Protein AF-A0A814X418-F1 (afdb_monomer_lite)

Radius of gyration: 14.12 Å; chains: 1; bounding box: 37×40×34 Å

Sequence (105 aa):
MQIPKGVEIRTVDGFQGQDKTIILISLARSNIDHEIGFLVNEQRMNVLLTRAKCAMIVFGNKVTLSANALWKEWIDSVPNVSSDIYKNECLVATPSNNNRSSVQQ

pLDDT: mean 76.67, std 16.42, range [32.53, 91.69]

Structure (mmCIF, N/CA/C/O backbone):
data_AF-A0A814X418-F1
#
_entry.id   AF-A0A814X418-F1
#
loop_
_atom_site.group_PDB
_atom_site.id
_atom_site.type_symbol
_atom_site.label_atom_id
_atom_site.label_alt_id
_atom_site.label_comp_id
_atom_site.label_asym_id
_atom_site.label_entity_id
_atom_site.label_seq_id
_atom_site.pdbx_PDB_ins_code
_atom_site.Cartn_x
_atom_site.Cartn_y
_atom_site.Cartn_z
_atom_site.occupancy
_atom_site.B_iso_or_equiv
_atom_site.auth_seq_id
_atom_site.auth_comp_id
_atom_site.auth_asym_id
_atom_site.auth_atom_id
_atom_site.pdbx_PDB_model_num
ATOM 1 N N . MET A 1 1 ? -21.449 -5.093 -11.778 1.00 61.41 1 MET A N 1
ATOM 2 C CA . MET A 1 1 ? -20.715 -5.395 -10.531 1.00 61.41 1 MET A CA 1
ATOM 3 C C . MET A 1 1 ? -21.191 -4.409 -9.475 1.00 61.41 1 MET A C 1
ATOM 5 O O . MET A 1 1 ? -21.072 -3.216 -9.711 1.00 61.41 1 MET A O 1
ATOM 9 N N . GLN A 1 2 ? -21.831 -4.868 -8.398 1.00 82.81 2 GLN A N 1
ATOM 10 C CA . GLN A 1 2 ? -22.266 -3.983 -7.310 1.00 82.81 2 GLN A CA 1
ATOM 11 C C . GLN A 1 2 ? -21.228 -4.026 -6.190 1.00 82.81 2 GLN A C 1
ATOM 13 O O . GLN A 1 2 ? -20.838 -5.106 -5.753 1.00 82.81 2 GLN A O 1
ATOM 18 N N . ILE A 1 3 ? -20.768 -2.855 -5.757 1.00 87.06 3 ILE A N 1
ATOM 19 C CA . ILE A 1 3 ? -19.871 -2.728 -4.608 1.00 87.06 3 ILE A CA 1
ATOM 20 C C . ILE A 1 3 ? -20.724 -2.889 -3.337 1.00 87.06 3 ILE A C 1
ATOM 22 O O . ILE A 1 3 ? -21.786 -2.262 -3.255 1.00 87.06 3 ILE A O 1
ATOM 26 N N . PRO A 1 4 ? -20.315 -3.716 -2.355 1.00 89.81 4 PRO A N 1
ATOM 27 C CA . PRO A 1 4 ? -21.045 -3.864 -1.100 1.00 89.81 4 PRO A CA 1
ATOM 28 C C . PRO A 1 4 ? -21.247 -2.521 -0.386 1.00 89.81 4 PRO A C 1
ATOM 30 O O . PRO A 1 4 ? -20.372 -1.652 -0.403 1.00 89.81 4 PRO A O 1
ATOM 33 N N . LYS A 1 5 ? -22.391 -2.351 0.287 1.00 90.88 5 LYS A N 1
ATOM 34 C CA . LYS A 1 5 ? -22.650 -1.146 1.088 1.00 90.88 5 LYS A CA 1
ATOM 35 C C . LYS A 1 5 ? -21.566 -0.978 2.159 1.00 90.88 5 LYS A C 1
ATOM 37 O O . LYS A 1 5 ? -21.242 -1.927 2.864 1.00 90.88 5 LYS A O 1
ATOM 42 N N . GLY A 1 6 ? -21.042 0.240 2.287 1.00 88.25 6 GLY A N 1
ATOM 43 C CA . GLY A 1 6 ? -19.993 0.574 3.257 1.00 88.25 6 GLY A CA 1
ATOM 44 C C . GLY A 1 6 ? -18.562 0.311 2.776 1.00 88.25 6 GLY A C 1
ATOM 45 O O . GLY A 1 6 ? -17.626 0.631 3.504 1.00 88.25 6 GLY A O 1
ATOM 46 N N . VAL A 1 7 ? -18.379 -0.215 1.559 1.00 91.00 7 VAL A N 1
ATOM 47 C CA . VAL A 1 7 ? -17.064 -0.330 0.919 1.00 91.00 7 VAL A CA 1
ATOM 48 C C . VAL A 1 7 ? -16.847 0.860 -0.006 1.00 91.00 7 VAL A C 1
ATOM 50 O O . VAL A 1 7 ? -17.674 1.161 -0.864 1.00 91.00 7 VAL A O 1
ATOM 53 N N . GLU A 1 8 ? -15.714 1.529 0.166 1.00 91.31 8 GLU A N 1
ATOM 54 C CA . GLU A 1 8 ? -15.289 2.641 -0.674 1.00 91.31 8 GLU A CA 1
ATOM 55 C C . GLU A 1 8 ? -14.044 2.245 -1.462 1.00 91.31 8 GLU A C 1
ATOM 57 O O . GLU A 1 8 ? -13.085 1.725 -0.894 1.00 91.31 8 GLU A O 1
ATOM 62 N N . ILE A 1 9 ? -14.064 2.495 -2.771 1.00 91.69 9 ILE A N 1
ATOM 63 C CA . ILE A 1 9 ? -12.960 2.187 -3.679 1.00 91.69 9 ILE A CA 1
ATOM 64 C C . ILE A 1 9 ? -12.505 3.494 -4.315 1.00 91.69 9 ILE A C 1
ATOM 66 O O . ILE A 1 9 ? -13.290 4.162 -4.988 1.00 91.69 9 ILE A O 1
ATOM 70 N N . ARG A 1 10 ? -11.241 3.859 -4.103 1.00 90.06 10 ARG A N 1
ATOM 71 C CA . ARG A 1 10 ? -10.600 5.024 -4.722 1.00 90.06 10 ARG A CA 1
ATOM 72 C C . ARG A 1 10 ? -9.126 4.748 -4.993 1.00 90.06 10 ARG A C 1
ATOM 74 O O . ARG A 1 10 ? -8.554 3.791 -4.477 1.00 90.06 10 ARG A O 1
ATOM 81 N N . THR A 1 11 ? -8.522 5.608 -5.804 1.00 89.50 11 THR A N 1
ATOM 82 C CA . THR A 1 11 ? -7.068 5.683 -5.965 1.00 89.50 11 THR A CA 1
ATOM 83 C C . THR A 1 11 ? -6.419 6.286 -4.717 1.00 89.50 11 THR A C 1
ATOM 85 O O . THR A 1 11 ? -7.099 6.877 -3.877 1.00 89.50 11 THR A O 1
ATOM 88 N N . VAL A 1 12 ? -5.091 6.178 -4.616 1.00 84.62 12 VAL A N 1
ATOM 89 C CA . VAL A 1 12 ? -4.306 6.758 -3.510 1.00 84.62 12 VAL A CA 1
ATOM 90 C C . VAL A 1 12 ? -4.591 8.250 -3.331 1.00 84.62 12 VAL A C 1
ATOM 92 O O . VAL A 1 12 ? -4.859 8.694 -2.218 1.00 84.62 12 VAL A O 1
ATOM 95 N N . ASP A 1 13 ? -4.620 9.000 -4.434 1.00 84.06 13 ASP A N 1
ATOM 96 C CA . ASP A 1 13 ? -4.861 10.446 -4.416 1.00 84.06 13 ASP A CA 1
ATOM 97 C C . ASP A 1 13 ? -6.276 10.780 -3.898 1.00 84.06 13 ASP A C 1
ATOM 99 O O . ASP A 1 13 ? -6.472 11.750 -3.172 1.00 84.06 13 ASP A O 1
ATOM 103 N N . GLY A 1 14 ? -7.269 9.932 -4.193 1.00 85.38 14 GLY A N 1
ATOM 104 C CA . GLY A 1 14 ? -8.650 10.103 -3.728 1.00 85.38 14 GLY A CA 1
ATOM 105 C C . GLY A 1 14 ? -8.879 9.790 -2.243 1.00 85.38 14 GLY A C 1
ATOM 106 O O . GLY A 1 14 ? -9.967 10.073 -1.731 1.00 85.38 14 GLY A O 1
ATOM 107 N N . PHE A 1 15 ? -7.885 9.207 -1.563 1.00 83.19 15 PHE A N 1
ATOM 108 C CA . PHE A 1 15 ? -7.895 8.911 -0.125 1.00 83.19 15 PHE A CA 1
ATOM 109 C C . PHE A 1 15 ? -7.089 9.915 0.713 1.00 83.19 15 PHE A C 1
ATOM 111 O O . PHE A 1 15 ? -6.975 9.751 1.930 1.00 83.19 15 PHE A O 1
ATOM 118 N N . GLN A 1 16 ? -6.544 10.976 0.114 1.00 80.06 16 GLN A N 1
ATOM 119 C CA . GLN A 1 16 ? -5.807 11.988 0.865 1.00 80.06 16 GLN A CA 1
ATOM 120 C C . GLN A 1 16 ? -6.696 12.640 1.943 1.00 80.06 16 GLN A C 1
ATOM 122 O O . GLN A 1 16 ? -7.806 13.093 1.670 1.00 80.06 16 GLN A O 1
ATOM 127 N N . GLY A 1 17 ? -6.213 12.657 3.191 1.00 82.12 17 GLY A N 1
ATOM 128 C CA . GLY A 1 17 ? -6.946 13.212 4.338 1.00 82.12 17 GLY A CA 1
ATOM 129 C C . GLY A 1 17 ? -8.119 12.358 4.839 1.00 82.12 17 GLY A C 1
ATOM 130 O O . GLY A 1 17 ? -8.867 12.810 5.702 1.00 82.12 17 GLY A O 1
ATOM 131 N N . GLN A 1 18 ? -8.293 11.136 4.322 1.00 83.81 18 GLN A N 1
ATOM 132 C CA . GLN A 1 18 ? -9.340 10.210 4.752 1.00 83.81 18 GLN A CA 1
A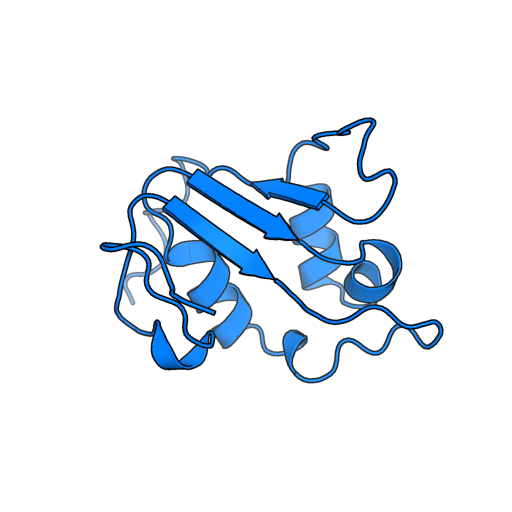TOM 133 C C . GLN A 1 18 ? -8.730 8.926 5.309 1.00 83.81 18 GLN A C 1
ATOM 135 O O . GLN A 1 18 ? -8.095 8.160 4.588 1.00 83.81 18 GLN A O 1
ATOM 140 N N . ASP A 1 19 ? -8.989 8.658 6.585 1.00 88.31 19 ASP A N 1
ATOM 141 C CA . ASP A 1 19 ? -8.518 7.444 7.247 1.00 88.31 19 ASP A CA 1
ATOM 142 C C . ASP A 1 19 ? -9.651 6.421 7.371 1.00 88.31 19 ASP A C 1
ATOM 144 O O . ASP A 1 19 ? -10.809 6.775 7.627 1.00 88.31 19 ASP A O 1
ATOM 148 N N . LYS A 1 20 ? -9.319 5.133 7.260 1.00 89.94 20 LYS A N 1
ATOM 149 C CA . LYS A 1 20 ? -10.273 4.022 7.406 1.00 89.94 20 LYS A CA 1
ATOM 150 C C . LYS A 1 20 ? -9.790 3.031 8.458 1.00 89.94 20 LYS A C 1
ATOM 152 O O . LYS A 1 20 ? -8.595 2.888 8.700 1.00 89.94 20 LYS A O 1
ATOM 157 N N . THR A 1 21 ? -10.727 2.326 9.091 1.00 89.81 21 THR A N 1
ATOM 158 C CA . THR A 1 21 ? -10.406 1.298 10.096 1.00 89.81 21 THR A CA 1
ATOM 159 C C . THR A 1 21 ? -9.542 0.191 9.495 1.00 89.81 21 THR A C 1
ATOM 161 O O . THR A 1 21 ? -8.518 -0.178 10.069 1.00 89.81 21 THR A O 1
ATOM 164 N N . ILE A 1 22 ? -9.934 -0.292 8.314 1.00 89.25 22 ILE A N 1
ATOM 165 C CA . ILE A 1 22 ? -9.235 -1.328 7.555 1.00 89.25 22 ILE A CA 1
ATOM 166 C C . ILE A 1 22 ? -9.073 -0.833 6.120 1.00 89.25 22 ILE A C 1
ATOM 168 O O . ILE A 1 22 ? -10.018 -0.270 5.563 1.00 89.25 22 ILE A O 1
ATOM 172 N N . ILE A 1 23 ? -7.894 -1.040 5.532 1.00 89.75 23 ILE A N 1
ATOM 173 C CA . ILE A 1 23 ? -7.618 -0.687 4.134 1.00 89.75 23 ILE A CA 1
ATOM 174 C C . ILE A 1 23 ? -7.082 -1.898 3.382 1.00 89.75 23 ILE A C 1
ATOM 176 O O . ILE A 1 23 ? -6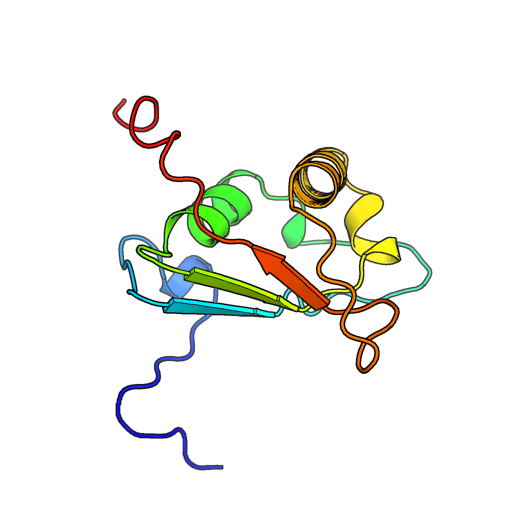.197 -2.603 3.860 1.00 89.75 23 ILE A O 1
ATOM 180 N N . LEU A 1 24 ? -7.623 -2.115 2.185 1.00 89.12 24 LEU A N 1
ATOM 181 C CA . LEU A 1 24 ? -7.109 -3.069 1.214 1.00 89.12 24 LEU A CA 1
ATOM 182 C C . LEU A 1 24 ? -6.490 -2.279 0.063 1.00 89.12 24 LEU A C 1
ATOM 184 O O . LEU A 1 24 ? -7.125 -1.380 -0.486 1.00 89.12 24 LEU A O 1
ATOM 188 N N . ILE A 1 25 ? -5.256 -2.611 -0.292 1.00 88.25 25 ILE A N 1
ATOM 189 C CA . ILE A 1 25 ? -4.468 -1.898 -1.295 1.00 88.25 25 ILE A CA 1
ATOM 190 C C . ILE A 1 25 ? -4.079 -2.877 -2.382 1.00 88.25 25 ILE A C 1
ATOM 192 O O . ILE A 1 25 ? -3.479 -3.905 -2.099 1.00 88.25 25 ILE A O 1
ATOM 196 N N . SER A 1 26 ? -4.344 -2.521 -3.633 1.00 88.38 26 SER A N 1
ATOM 197 C CA . SER A 1 26 ? -3.737 -3.187 -4.781 1.00 88.38 26 SER A CA 1
ATOM 198 C C . SER A 1 26 ? -2.687 -2.267 -5.385 1.00 88.38 26 SER A C 1
ATOM 200 O O . SER A 1 26 ? -2.997 -1.140 -5.768 1.00 88.38 26 SER A O 1
ATOM 202 N N . LEU A 1 27 ? -1.446 -2.742 -5.469 1.00 86.56 27 LEU A N 1
ATOM 203 C CA . LEU A 1 27 ? -0.345 -1.998 -6.081 1.00 86.56 27 LEU A CA 1
ATOM 204 C C . LEU A 1 27 ? -0.318 -2.149 -7.608 1.00 86.56 27 LEU A C 1
ATOM 206 O O . LEU A 1 27 ? 0.386 -1.399 -8.274 1.00 86.56 27 LEU A O 1
ATOM 210 N N . ALA A 1 28 ? -1.109 -3.073 -8.170 1.00 83.25 28 ALA A N 1
ATOM 211 C CA . ALA A 1 28 ? -1.346 -3.315 -9.602 1.00 83.25 28 ALA A CA 1
ATOM 212 C C . ALA A 1 28 ? -0.114 -3.609 -10.494 1.00 83.25 28 ALA A C 1
ATOM 214 O O . ALA A 1 28 ? -0.279 -4.114 -11.602 1.00 83.25 28 ALA A O 1
ATOM 215 N N . ARG A 1 29 ? 1.117 -3.320 -10.053 1.00 85.44 29 ARG A N 1
ATOM 216 C CA . ARG A 1 29 ? 2.350 -3.515 -10.825 1.00 85.44 29 ARG A CA 1
ATOM 217 C C . ARG A 1 29 ? 2.881 -4.934 -10.642 1.00 85.44 29 ARG A C 1
ATOM 219 O O . ARG A 1 29 ? 3.197 -5.355 -9.532 1.00 85.44 29 ARG A O 1
ATOM 226 N N . SER A 1 30 ? 2.989 -5.637 -11.763 1.00 84.38 30 SER A N 1
ATOM 227 C CA . SER A 1 30 ? 3.582 -6.966 -11.892 1.00 84.38 30 SER A CA 1
ATOM 228 C C . SER A 1 30 ? 4.114 -7.083 -13.320 1.00 84.38 30 SER A C 1
ATOM 230 O O . SER A 1 30 ? 3.330 -7.108 -14.267 1.00 84.38 30 SER A O 1
ATOM 232 N N . ASN A 1 31 ? 5.432 -7.026 -13.500 1.00 84.44 31 ASN A N 1
ATOM 233 C CA . ASN A 1 31 ? 6.085 -7.134 -14.809 1.00 84.44 31 ASN A CA 1
ATOM 234 C C . ASN A 1 31 ? 7.532 -7.635 -14.668 1.00 84.44 31 ASN A C 1
ATOM 236 O O . ASN A 1 31 ? 8.100 -7.611 -13.573 1.00 84.44 31 ASN A O 1
ATOM 240 N N . ILE A 1 32 ? 8.089 -8.104 -15.788 1.00 83.69 32 ILE A N 1
ATOM 241 C CA . ILE A 1 32 ? 9.428 -8.710 -15.880 1.00 83.69 32 ILE A CA 1
ATOM 242 C C . ILE A 1 32 ? 10.528 -7.639 -15.855 1.00 83.69 32 ILE A C 1
ATOM 244 O O . ILE A 1 32 ? 11.603 -7.887 -15.326 1.00 83.69 32 ILE A O 1
ATOM 248 N N . ASP A 1 33 ? 10.241 -6.435 -16.351 1.00 86.69 33 ASP A N 1
ATOM 249 C CA . ASP A 1 33 ? 11.200 -5.321 -16.402 1.00 86.69 33 ASP A CA 1
ATOM 250 C C . ASP A 1 33 ? 11.381 -4.616 -15.044 1.00 86.69 33 ASP A C 1
ATOM 252 O O . ASP A 1 33 ? 12.136 -3.656 -14.914 1.00 86.69 33 ASP A O 1
ATOM 256 N N . HIS A 1 34 ? 10.673 -5.090 -14.015 1.00 81.88 34 HIS A N 1
ATOM 257 C CA . HIS A 1 34 ? 10.621 -4.529 -12.667 1.00 81.88 34 HIS A CA 1
ATOM 258 C C . HIS A 1 34 ? 10.246 -3.037 -12.603 1.00 81.88 34 HIS A C 1
ATOM 260 O O . HIS A 1 34 ? 10.583 -2.317 -11.660 1.00 81.88 34 HIS A O 1
ATOM 266 N N . GLU A 1 35 ? 9.489 -2.558 -13.584 1.00 83.06 35 GLU A N 1
ATOM 267 C CA . GLU A 1 35 ? 9.040 -1.179 -13.621 1.00 83.06 35 GLU A CA 1
ATOM 268 C C . GLU A 1 35 ? 7.882 -0.957 -12.648 1.00 83.06 35 GLU A C 1
ATOM 270 O O . GLU A 1 35 ? 6.751 -1.416 -12.859 1.00 83.06 35 GLU A O 1
ATOM 275 N N . ILE A 1 36 ? 8.126 -0.161 -11.613 1.00 82.94 36 ILE A N 1
ATOM 276 C CA . ILE A 1 36 ? 7.102 0.221 -10.633 1.00 82.94 36 ILE A CA 1
ATOM 277 C C . ILE A 1 36 ? 6.375 1.530 -10.993 1.00 82.94 36 ILE A C 1
ATOM 279 O O . ILE A 1 36 ? 5.274 1.792 -10.502 1.00 82.94 36 ILE A O 1
ATOM 283 N N . GLY A 1 37 ? 6.954 2.329 -11.896 1.00 82.69 37 GLY A N 1
ATOM 284 C CA . GLY A 1 37 ? 6.373 3.558 -12.435 1.00 82.69 37 GLY A CA 1
ATOM 285 C C . GLY A 1 37 ? 5.890 4.518 -11.348 1.00 82.69 37 GLY A C 1
ATOM 286 O O . GLY A 1 37 ? 6.659 5.033 -10.544 1.00 82.69 37 GLY A O 1
ATOM 287 N N . PHE A 1 38 ? 4.582 4.744 -11.315 1.00 73.56 38 PHE A N 1
ATOM 288 C CA . PHE A 1 38 ? 3.941 5.694 -10.415 1.00 73.56 38 PHE A CA 1
ATOM 289 C C . PHE A 1 38 ? 4.133 5.359 -8.904 1.00 73.56 38 PHE A C 1
ATOM 291 O O . PHE A 1 38 ? 4.111 6.253 -8.058 1.00 73.56 38 PHE A O 1
ATOM 298 N N . LEU A 1 39 ? 4.442 4.105 -8.553 1.00 76.75 39 LEU A N 1
ATOM 299 C CA . LEU A 1 39 ? 4.720 3.696 -7.168 1.00 76.75 39 LEU A CA 1
ATOM 300 C C . LEU A 1 39 ? 6.073 4.183 -6.612 1.00 76.75 39 LEU A C 1
ATOM 302 O O . LEU A 1 39 ? 6.320 3.999 -5.426 1.00 76.75 39 LEU A O 1
ATOM 306 N N . VAL A 1 40 ? 6.942 4.804 -7.423 1.00 77.19 40 VAL A N 1
ATOM 307 C CA . VAL A 1 40 ? 8.218 5.397 -6.953 1.00 77.19 40 VAL A CA 1
ATOM 308 C C . VAL A 1 40 ? 7.971 6.585 -6.012 1.00 77.19 40 VAL A C 1
ATOM 310 O O . VAL A 1 40 ? 8.841 6.949 -5.230 1.00 77.19 40 VAL A O 1
ATOM 313 N N . ASN A 1 41 ? 6.796 7.217 -6.090 1.00 85.81 41 ASN A N 1
ATOM 314 C CA . ASN A 1 41 ? 6.510 8.439 -5.349 1.00 85.81 41 ASN A CA 1
ATOM 315 C C . ASN A 1 41 ? 6.340 8.174 -3.839 1.00 85.81 41 ASN A C 1
ATOM 317 O O . ASN A 1 41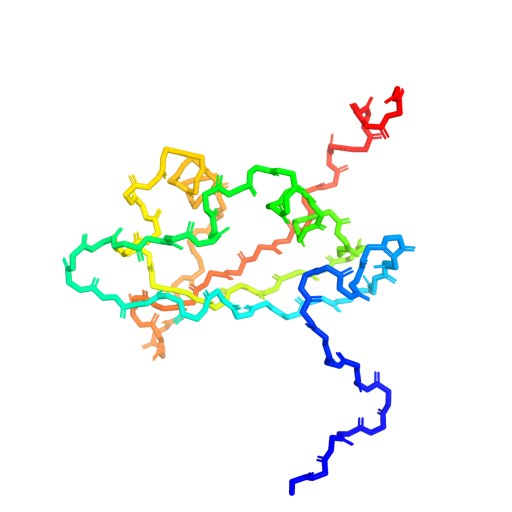 ? 5.300 7.686 -3.388 1.00 85.81 41 ASN A O 1
ATOM 321 N N . GLU A 1 42 ? 7.340 8.588 -3.063 1.00 84.81 42 GLU A N 1
ATOM 322 C CA . GLU A 1 42 ? 7.401 8.431 -1.604 1.00 84.81 42 GLU A CA 1
ATOM 323 C C . GLU A 1 42 ? 6.229 9.096 -0.873 1.00 84.81 42 GLU A C 1
ATOM 325 O O . GLU A 1 42 ? 5.674 8.537 0.071 1.00 84.81 42 GLU A O 1
ATOM 330 N N . GLN A 1 43 ? 5.790 10.275 -1.327 1.00 86.38 43 GLN A N 1
ATOM 331 C CA . GLN A 1 43 ? 4.677 10.996 -0.700 1.00 86.38 43 GLN A CA 1
ATOM 332 C C . GLN A 1 43 ? 3.390 10.176 -0.785 1.00 86.38 43 GLN A C 1
ATOM 334 O O . GLN A 1 43 ? 2.610 10.116 0.166 1.00 86.38 43 GLN A O 1
ATOM 339 N N . ARG A 1 44 ? 3.179 9.494 -1.911 1.00 86.44 44 ARG A N 1
ATOM 340 C CA . ARG A 1 44 ? 1.989 8.672 -2.123 1.00 86.44 44 ARG A CA 1
ATOM 341 C C . ARG A 1 44 ? 2.100 7.313 -1.434 1.00 86.44 44 ARG A C 1
ATOM 343 O O . ARG A 1 44 ? 1.087 6.822 -0.941 1.00 86.44 44 ARG A O 1
ATOM 350 N N . MET A 1 45 ? 3.308 6.761 -1.301 1.00 87.31 45 MET A N 1
ATOM 351 C CA . MET A 1 45 ? 3.573 5.625 -0.409 1.00 87.31 45 MET A CA 1
ATOM 352 C C . MET A 1 45 ? 3.222 5.979 1.045 1.00 87.31 45 MET A C 1
ATOM 354 O O . MET A 1 45 ? 2.480 5.240 1.687 1.00 87.31 45 MET A O 1
ATOM 358 N N . ASN A 1 46 ? 3.639 7.150 1.535 1.00 87.19 46 ASN A N 1
ATOM 359 C CA . ASN A 1 46 ? 3.307 7.619 2.881 1.00 87.19 46 ASN A CA 1
ATOM 360 C C . ASN A 1 46 ? 1.802 7.782 3.080 1.00 87.19 46 ASN A C 1
ATOM 362 O O . ASN A 1 46 ? 1.271 7.320 4.088 1.00 87.19 46 ASN A O 1
ATOM 366 N N . VAL A 1 47 ? 1.088 8.391 2.125 1.00 88.31 47 VAL A N 1
ATOM 367 C CA . VAL A 1 47 ? -0.379 8.486 2.190 1.00 88.31 47 VAL A CA 1
ATOM 368 C C . VAL A 1 47 ? -0.975 7.089 2.330 1.00 88.31 47 VAL A C 1
ATOM 370 O O . VAL A 1 47 ? -1.684 6.838 3.302 1.00 88.31 47 VAL A O 1
ATOM 373 N N . LEU A 1 48 ? -0.627 6.181 1.420 1.00 86.81 48 LEU A N 1
ATOM 374 C CA . LEU A 1 48 ? -1.158 4.822 1.337 1.00 86.81 48 LEU A CA 1
ATOM 375 C C . LEU A 1 48 ? -0.899 3.995 2.608 1.00 86.81 48 LEU A C 1
ATOM 377 O O . LEU A 1 48 ? -1.831 3.373 3.113 1.00 86.81 48 LEU A O 1
ATOM 381 N N . LEU A 1 49 ? 0.312 4.045 3.170 1.00 86.19 49 LEU A N 1
ATOM 382 C CA . LEU A 1 49 ? 0.691 3.261 4.352 1.00 86.19 49 LEU A CA 1
ATOM 383 C C . LEU A 1 49 ? 0.153 3.827 5.677 1.00 86.19 49 LEU A C 1
ATOM 385 O O . LEU A 1 49 ? 0.072 3.097 6.663 1.00 86.19 49 LEU A O 1
ATOM 389 N N . THR A 1 50 ? -0.229 5.109 5.722 1.00 86.44 50 THR A N 1
ATOM 390 C CA . THR A 1 50 ? -0.676 5.781 6.961 1.00 86.44 50 THR A CA 1
ATOM 391 C C . THR A 1 50 ? -2.190 5.914 7.100 1.00 86.44 50 THR A C 1
ATOM 393 O O . THR A 1 50 ? -2.665 6.272 8.176 1.00 86.44 50 THR A O 1
ATOM 396 N N . ARG A 1 51 ? -2.975 5.622 6.052 1.00 87.06 51 ARG A N 1
ATOM 397 C CA . ARG A 1 51 ? -4.441 5.787 6.100 1.00 87.06 51 ARG A CA 1
ATOM 398 C C . ARG A 1 51 ? -5.157 4.751 6.989 1.00 87.06 51 ARG A C 1
ATOM 400 O O . ARG A 1 51 ? -6.308 4.970 7.377 1.00 87.06 51 ARG A O 1
ATOM 407 N N . ALA A 1 52 ? -4.535 3.604 7.272 1.00 88.75 52 ALA A N 1
ATOM 408 C CA . ALA A 1 52 ? -5.162 2.508 8.013 1.00 88.75 52 ALA A CA 1
ATOM 409 C C . ALA A 1 52 ? -5.042 2.701 9.532 1.00 88.75 52 ALA A C 1
ATOM 411 O O . ALA A 1 52 ? -3.943 2.827 10.066 1.00 88.75 52 ALA A O 1
ATOM 412 N N . LYS A 1 53 ? -6.172 2.667 10.250 1.00 88.00 53 LYS A N 1
ATOM 413 C CA . LYS A 1 53 ? -6.187 2.831 11.715 1.00 88.00 53 LYS A CA 1
ATOM 414 C C . LYS A 1 53 ? -5.908 1.541 12.482 1.00 88.00 53 LYS A C 1
ATOM 416 O O . LYS A 1 53 ? -5.304 1.615 13.547 1.00 88.00 53 LYS A O 1
ATOM 421 N N . CYS A 1 54 ? -6.380 0.395 11.983 1.00 87.06 54 CYS A N 1
ATOM 422 C CA . CYS A 1 54 ? -6.290 -0.888 12.689 1.00 87.06 54 CYS A CA 1
ATOM 423 C C . CYS A 1 54 ? -5.560 -1.969 11.889 1.00 87.06 54 CYS A C 1
ATOM 425 O O . CYS A 1 54 ? -4.740 -2.679 12.459 1.00 87.06 54 CYS A O 1
ATOM 427 N N . ALA A 1 55 ? -5.856 -2.126 10.595 1.00 85.00 55 ALA A N 1
ATOM 428 C CA . ALA A 1 55 ? -5.259 -3.178 9.770 1.00 85.00 55 ALA A CA 1
ATOM 429 C C . ALA A 1 55 ? -5.141 -2.762 8.300 1.00 85.00 55 ALA A C 1
ATOM 431 O O . ALA A 1 55 ? -5.975 -2.008 7.791 1.00 85.00 55 ALA A O 1
ATOM 432 N N . MET A 1 56 ? -4.128 -3.288 7.612 1.00 86.31 56 MET A N 1
ATOM 433 C CA . MET A 1 56 ? -3.895 -3.051 6.193 1.00 86.31 56 MET A CA 1
ATOM 434 C C . MET A 1 56 ? -3.508 -4.355 5.478 1.00 86.31 56 MET A C 1
ATOM 436 O O . MET A 1 56 ? -2.791 -5.205 6.000 1.00 86.31 56 MET A O 1
ATOM 440 N N . ILE A 1 57 ? -4.015 -4.549 4.265 1.00 85.38 57 ILE A N 1
ATOM 441 C CA . ILE A 1 57 ? -3.654 -5.698 3.427 1.00 85.38 57 ILE A CA 1
ATOM 442 C C . ILE A 1 57 ? -3.210 -5.160 2.077 1.00 85.38 57 ILE A C 1
ATOM 444 O O . ILE A 1 57 ? -3.946 -4.404 1.444 1.00 85.38 57 ILE A O 1
ATOM 448 N N . VAL A 1 58 ? -2.005 -5.530 1.656 1.00 85.19 58 VAL A N 1
ATOM 449 C CA . VAL A 1 58 ? -1.366 -5.033 0.441 1.00 85.19 58 VAL A CA 1
ATOM 450 C C . VAL A 1 58 ? -1.168 -6.186 -0.535 1.00 85.19 58 VAL A C 1
ATOM 452 O O . VAL A 1 58 ? -0.437 -7.137 -0.285 1.00 85.19 58 VAL A O 1
ATOM 455 N N . PHE A 1 59 ? -1.810 -6.084 -1.687 1.00 85.31 59 PHE A N 1
ATOM 456 C CA . PHE A 1 59 ? -1.683 -7.022 -2.791 1.00 85.31 59 PHE A CA 1
ATOM 457 C C . PHE A 1 59 ? -0.712 -6.446 -3.819 1.00 85.31 59 PHE A C 1
ATOM 459 O O . PHE A 1 59 ? -0.905 -5.328 -4.311 1.00 85.31 59 PHE A O 1
ATOM 466 N N . GLY A 1 60 ? 0.335 -7.195 -4.151 1.00 82.75 60 GLY A N 1
ATOM 467 C CA . GLY A 1 60 ? 1.369 -6.733 -5.067 1.00 82.75 60 GLY A CA 1
ATOM 468 C C . GLY A 1 60 ? 2.458 -7.766 -5.308 1.00 82.75 60 GLY A C 1
ATOM 469 O O . GLY A 1 60 ? 2.711 -8.635 -4.477 1.00 82.75 60 GLY A O 1
ATOM 470 N N . ASN A 1 61 ? 3.123 -7.654 -6.455 1.00 84.50 61 ASN A N 1
ATOM 471 C CA . ASN A 1 61 ? 4.220 -8.540 -6.810 1.00 84.50 61 ASN A CA 1
ATOM 472 C C . ASN A 1 61 ? 5.503 -8.103 -6.087 1.00 84.50 61 ASN A C 1
ATOM 474 O O . ASN A 1 61 ? 6.075 -7.056 -6.403 1.00 84.50 61 ASN A O 1
ATOM 478 N N . LYS A 1 62 ? 5.976 -8.922 -5.140 1.00 82.31 62 LYS A N 1
ATOM 479 C CA . LYS A 1 62 ? 7.196 -8.637 -4.366 1.00 82.31 62 LYS A CA 1
ATOM 480 C C . LYS A 1 62 ? 8.415 -8.429 -5.270 1.00 82.31 62 LYS A C 1
ATOM 482 O O . LYS A 1 62 ? 9.176 -7.496 -5.057 1.00 82.31 62 LYS A O 1
ATOM 487 N N . VAL A 1 63 ? 8.568 -9.250 -6.307 1.00 84.06 63 VAL A N 1
ATOM 488 C CA . VAL A 1 63 ? 9.712 -9.217 -7.230 1.00 84.06 63 VAL A CA 1
ATOM 489 C C . VAL A 1 63 ? 9.760 -7.909 -8.027 1.00 84.06 63 VAL A C 1
ATOM 491 O O . VAL A 1 63 ? 10.824 -7.305 -8.153 1.00 84.06 63 VAL A O 1
ATOM 494 N N . THR A 1 64 ? 8.622 -7.431 -8.532 1.00 86.88 64 THR A N 1
ATOM 495 C CA . THR A 1 64 ? 8.542 -6.138 -9.231 1.00 86.88 64 THR A CA 1
ATOM 496 C C . THR A 1 64 ? 8.768 -4.971 -8.262 1.00 86.88 64 THR A C 1
ATOM 498 O O . THR A 1 64 ? 9.521 -4.055 -8.574 1.00 86.88 64 THR A O 1
ATOM 501 N N . LEU A 1 65 ? 8.162 -5.000 -7.070 1.00 85.69 65 LEU A N 1
ATOM 502 C CA . LEU A 1 65 ? 8.233 -3.895 -6.104 1.00 85.69 65 LEU A CA 1
ATOM 503 C C . LEU A 1 65 ? 9.613 -3.738 -5.456 1.00 85.69 65 LEU A C 1
ATOM 505 O O . LEU A 1 65 ? 10.055 -2.614 -5.226 1.00 85.69 65 LEU A O 1
ATOM 509 N N . SER A 1 66 ? 10.321 -4.843 -5.210 1.00 86.31 66 SER A N 1
ATOM 510 C CA . SER A 1 66 ? 11.658 -4.832 -4.606 1.00 86.31 66 SER A CA 1
ATOM 511 C C . SER A 1 66 ? 12.742 -4.181 -5.476 1.00 86.31 66 SER A C 1
ATOM 513 O O . SER A 1 66 ? 13.865 -4.020 -4.999 1.00 86.31 66 SER A O 1
ATOM 515 N N . ALA A 1 67 ? 12.440 -3.784 -6.718 1.00 87.81 67 ALA A N 1
ATOM 516 C CA . ALA A 1 67 ? 13.347 -2.970 -7.530 1.00 87.81 67 ALA A CA 1
ATOM 517 C C . ALA A 1 67 ? 13.493 -1.527 -7.023 1.00 87.81 67 ALA A C 1
ATOM 519 O O . ALA A 1 67 ? 14.470 -0.857 -7.348 1.00 87.81 67 ALA A O 1
ATOM 520 N N . ASN A 1 68 ? 12.561 -1.047 -6.197 1.00 89.00 68 ASN A N 1
ATOM 521 C CA . ASN A 1 68 ? 12.699 0.225 -5.500 1.00 89.00 68 ASN A CA 1
ATOM 522 C C . ASN A 1 68 ? 13.147 0.005 -4.053 1.00 89.00 68 ASN A C 1
ATOM 524 O O . ASN A 1 68 ? 12.584 -0.826 -3.342 1.00 89.00 68 ASN A O 1
ATOM 528 N N . ALA A 1 69 ? 14.149 0.773 -3.620 1.00 89.38 69 ALA A N 1
ATOM 529 C CA . ALA A 1 69 ? 14.777 0.606 -2.313 1.00 89.38 69 ALA A CA 1
ATOM 530 C C . ALA A 1 69 ? 13.796 0.784 -1.145 1.00 89.38 69 ALA A C 1
ATOM 532 O O . ALA A 1 69 ? 13.819 -0.021 -0.221 1.00 89.38 69 ALA A O 1
ATOM 533 N N . LEU A 1 70 ? 12.894 1.767 -1.215 1.00 87.81 70 LEU A N 1
ATOM 534 C CA . LEU A 1 70 ? 11.925 2.035 -0.148 1.00 87.81 70 LEU A CA 1
ATOM 535 C C . LEU A 1 70 ? 10.860 0.951 -0.061 1.00 87.81 70 LEU A C 1
ATOM 537 O O . LEU A 1 70 ? 10.533 0.487 1.028 1.00 87.81 70 LEU A O 1
ATOM 541 N N . TRP A 1 71 ? 10.339 0.506 -1.206 1.00 87.62 71 TRP A N 1
ATOM 542 C CA . TRP A 1 71 ? 9.424 -0.631 -1.229 1.00 87.62 71 TRP A CA 1
ATOM 543 C C . TRP A 1 71 ? 10.100 -1.891 -0.713 1.00 87.62 71 TRP A C 1
ATOM 545 O O . TRP A 1 71 ? 9.490 -2.619 0.058 1.00 87.62 71 TRP A O 1
ATOM 555 N N . LYS A 1 72 ? 11.355 -2.140 -1.090 1.00 88.00 72 LYS A N 1
ATOM 556 C CA . LYS A 1 72 ? 12.126 -3.272 -0.579 1.00 88.00 72 LYS A CA 1
ATOM 557 C C . LYS A 1 72 ? 12.292 -3.207 0.938 1.00 88.00 72 LYS A C 1
ATOM 559 O O . LYS A 1 72 ? 11.952 -4.173 1.609 1.00 88.00 72 LYS A O 1
ATOM 564 N N . GLU A 1 73 ? 12.740 -2.072 1.465 1.00 88.44 73 GLU A N 1
ATOM 565 C CA . GLU A 1 73 ? 12.904 -1.854 2.905 1.00 88.44 73 GLU A CA 1
ATOM 566 C C . GLU A 1 73 ? 11.583 -2.054 3.653 1.00 88.44 73 GLU A C 1
ATOM 568 O O . GLU A 1 73 ? 11.525 -2.785 4.642 1.00 88.44 73 GLU A O 1
ATOM 573 N N . TRP A 1 74 ? 10.496 -1.474 3.140 1.00 86.50 74 TRP A N 1
ATOM 574 C CA . TRP A 1 74 ? 9.176 -1.658 3.724 1.00 86.50 74 TRP A CA 1
ATOM 575 C C . TRP A 1 74 ? 8.744 -3.127 3.692 1.00 86.50 74 TRP A C 1
ATOM 577 O O . TRP A 1 74 ? 8.351 -3.643 4.733 1.00 86.50 74 TRP A O 1
ATOM 587 N N . ILE A 1 75 ? 8.867 -3.819 2.553 1.00 84.31 75 ILE A N 1
ATOM 588 C CA . ILE A 1 75 ? 8.524 -5.245 2.402 1.00 84.31 75 ILE A CA 1
ATOM 589 C C . ILE A 1 75 ? 9.319 -6.118 3.378 1.00 84.31 75 ILE A C 1
ATOM 591 O O . ILE A 1 75 ? 8.762 -7.054 3.946 1.00 84.31 75 ILE A O 1
ATOM 595 N N . ASP A 1 76 ? 10.602 -5.821 3.571 1.00 84.25 76 ASP A N 1
ATOM 596 C CA . ASP A 1 76 ? 11.471 -6.569 4.478 1.00 84.25 76 ASP A CA 1
ATOM 597 C C . ASP A 1 76 ? 11.150 -6.268 5.957 1.00 84.25 76 ASP A C 1
ATOM 599 O O . ASP A 1 76 ? 11.387 -7.112 6.821 1.00 84.25 76 ASP A O 1
ATOM 603 N N . SER A 1 77 ? 10.559 -5.103 6.255 1.00 83.50 77 SER A N 1
ATOM 604 C CA . SER A 1 77 ? 10.106 -4.732 7.605 1.00 83.50 77 SER A CA 1
ATOM 605 C C . SER A 1 77 ? 8.804 -5.419 8.037 1.00 83.50 77 SER A C 1
ATOM 607 O O . SER A 1 77 ? 8.551 -5.565 9.237 1.00 83.50 77 SER A O 1
ATOM 609 N N 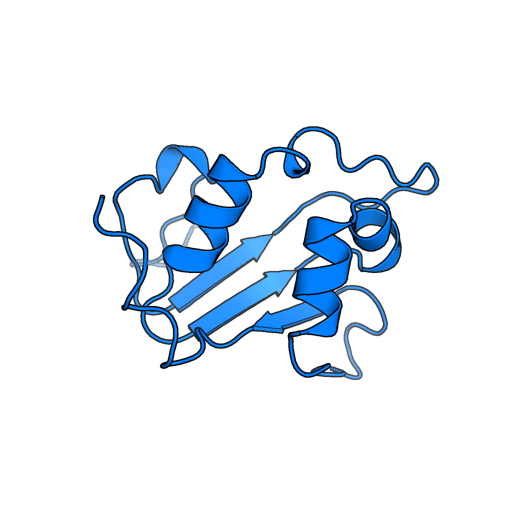. VAL A 1 78 ? 7.956 -5.827 7.084 1.00 78.62 78 VAL A N 1
ATOM 610 C CA . VAL A 1 78 ? 6.669 -6.467 7.386 1.00 78.62 78 VAL A CA 1
ATOM 611 C C . VAL A 1 78 ? 6.883 -7.962 7.624 1.00 78.62 78 VAL A C 1
ATOM 613 O O . VAL A 1 78 ? 7.570 -8.613 6.834 1.00 78.62 78 VAL A O 1
ATOM 616 N N . PRO A 1 79 ? 6.283 -8.564 8.669 1.00 71.31 79 PRO A N 1
ATOM 617 C CA . PRO A 1 79 ? 6.335 -10.010 8.836 1.00 71.31 79 PRO A CA 1
ATOM 618 C C . PRO A 1 79 ? 5.777 -10.704 7.588 1.00 71.31 79 PRO A C 1
ATOM 620 O O . PRO A 1 79 ? 4.663 -10.414 7.149 1.00 71.31 79 PRO A O 1
ATOM 623 N N . ASN A 1 80 ? 6.555 -11.628 7.014 1.00 60.81 80 ASN A N 1
ATOM 624 C CA . ASN A 1 80 ? 6.107 -12.426 5.876 1.00 60.81 80 ASN A CA 1
ATOM 625 C C . ASN A 1 80 ? 4.897 -13.260 6.311 1.00 60.81 80 ASN A C 1
ATOM 627 O O . ASN A 1 80 ? 5.038 -14.273 6.993 1.00 60.81 80 ASN A O 1
ATOM 631 N N . VAL A 1 81 ? 3.704 -12.849 5.895 1.00 58.62 81 VAL A N 1
ATOM 632 C CA . VAL A 1 81 ? 2.511 -13.683 6.009 1.00 58.62 81 VAL A CA 1
ATOM 633 C C . VAL A 1 81 ? 2.478 -14.560 4.767 1.00 58.62 81 VAL A C 1
ATOM 635 O O . VAL A 1 81 ? 1.901 -14.192 3.746 1.00 58.62 81 VAL A O 1
ATOM 638 N N . SER A 1 82 ? 3.160 -15.707 4.823 1.00 49.75 82 SER A N 1
ATOM 639 C CA . SER A 1 82 ? 3.048 -16.705 3.762 1.00 49.75 82 SER A CA 1
ATOM 640 C C . SER A 1 82 ? 1.632 -17.273 3.791 1.00 49.75 82 SER A C 1
ATOM 642 O O . SER A 1 82 ? 1.316 -18.161 4.580 1.00 49.75 82 SER A O 1
ATOM 644 N N . SER A 1 83 ? 0.746 -16.746 2.952 1.00 50.06 83 SER A N 1
ATOM 645 C CA . SER A 1 83 ? -0.464 -17.483 2.612 1.00 50.06 83 SER A CA 1
ATOM 646 C C . SER A 1 83 ? -0.084 -18.524 1.563 1.00 50.06 83 SER A C 1
ATOM 648 O O . SER A 1 83 ? 0.397 -18.155 0.490 1.00 50.06 83 SER A O 1
ATOM 650 N N . ASP A 1 84 ? -0.331 -19.806 1.837 1.00 49.72 84 ASP A N 1
ATOM 651 C CA . ASP A 1 84 ? -0.103 -20.912 0.889 1.00 49.72 84 ASP A CA 1
ATOM 652 C C . ASP A 1 84 ? -0.858 -20.733 -0.448 1.00 49.72 84 ASP A C 1
ATOM 654 O O . ASP A 1 84 ? -0.558 -21.394 -1.442 1.00 49.72 84 ASP A O 1
ATOM 658 N N . ILE A 1 85 ? -1.819 -19.802 -0.476 1.00 54.25 85 ILE A N 1
ATOM 659 C CA . ILE A 1 85 ? -2.693 -19.467 -1.604 1.00 54.25 85 ILE A CA 1
ATOM 660 C C . ILE A 1 85 ? -2.031 -18.475 -2.583 1.00 54.25 85 ILE A C 1
ATOM 662 O O . ILE A 1 85 ? -2.256 -18.578 -3.785 1.00 54.25 85 ILE A O 1
ATOM 666 N N . TYR A 1 86 ? -1.175 -17.558 -2.115 1.00 53.88 86 TYR A N 1
ATOM 667 C CA . TYR A 1 86 ? -0.540 -16.525 -2.952 1.00 53.88 86 TYR A CA 1
ATOM 668 C C . TYR A 1 86 ? 0.972 -16.508 -2.739 1.00 53.88 86 TYR A C 1
ATOM 670 O O . TYR A 1 86 ? 1.513 -15.601 -2.108 1.00 53.88 86 TYR A O 1
ATOM 678 N N . LYS A 1 87 ? 1.658 -17.519 -3.283 1.00 55.28 87 LYS A N 1
ATOM 679 C CA . LYS A 1 87 ? 3.095 -17.771 -3.064 1.00 55.28 87 LYS A CA 1
ATOM 680 C C . LYS A 1 87 ? 4.020 -16.568 -3.331 1.00 55.28 87 LYS A C 1
ATOM 682 O O . LYS A 1 87 ? 5.108 -16.559 -2.774 1.00 55.28 87 LYS A O 1
ATOM 687 N N . ASN A 1 88 ? 3.598 -15.563 -4.115 1.00 54.22 88 ASN A N 1
ATOM 688 C CA . ASN A 1 88 ? 4.426 -14.404 -4.495 1.00 54.2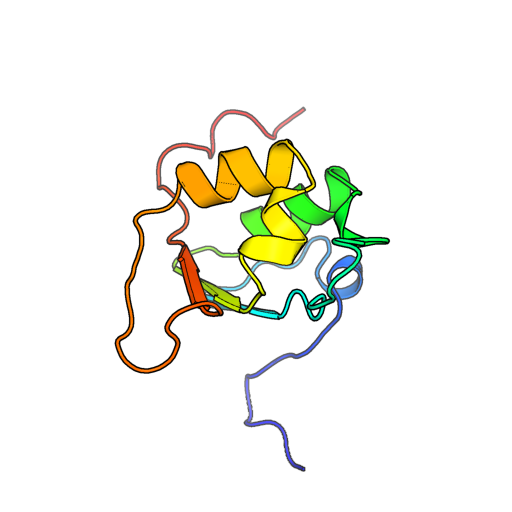2 88 ASN A CA 1
ATOM 689 C C . ASN A 1 88 ? 3.718 -13.023 -4.463 1.00 54.22 88 ASN A C 1
ATOM 691 O O . ASN A 1 88 ? 4.334 -12.033 -4.864 1.00 54.22 88 ASN A O 1
ATOM 695 N N . GLU A 1 89 ? 2.443 -12.927 -4.050 1.00 60.03 89 GLU A N 1
ATOM 696 C CA . GLU A 1 89 ? 1.590 -11.775 -4.439 1.00 60.03 89 GLU A CA 1
ATOM 697 C C . GLU A 1 89 ? 0.803 -11.083 -3.310 1.00 60.03 89 GLU A C 1
ATOM 699 O O . GLU A 1 89 ? 0.080 -10.114 -3.563 1.00 60.03 89 GLU A O 1
ATOM 704 N N . CYS A 1 90 ? 0.925 -11.543 -2.063 1.00 57.22 90 CYS A N 1
ATOM 705 C CA . CYS A 1 90 ? 0.164 -10.984 -0.945 1.00 57.22 90 CYS A CA 1
ATOM 706 C C . CYS A 1 90 ? 1.074 -10.634 0.235 1.00 57.22 90 CYS A C 1
ATOM 708 O O . CYS A 1 90 ? 1.818 -11.480 0.728 1.00 57.22 90 CYS A O 1
ATOM 710 N N . LEU A 1 91 ? 0.994 -9.385 0.692 1.00 64.06 91 LEU A N 1
ATOM 711 C CA . LEU A 1 91 ? 1.670 -8.867 1.874 1.00 64.06 91 LEU A CA 1
ATOM 712 C C . LEU A 1 91 ? 0.607 -8.379 2.859 1.00 64.06 91 LEU A C 1
ATOM 714 O O . LEU A 1 91 ? -0.231 -7.536 2.540 1.00 64.06 91 LEU A O 1
ATOM 718 N N . VAL A 1 92 ? 0.631 -8.893 4.083 1.00 60.81 92 VAL A N 1
ATOM 719 C CA . VAL A 1 92 ? -0.270 -8.425 5.141 1.00 60.81 92 VAL A CA 1
ATOM 720 C C . VAL A 1 92 ? 0.527 -7.519 6.065 1.00 60.81 92 VAL A C 1
ATOM 722 O O . VAL A 1 92 ? 1.540 -7.936 6.619 1.00 60.81 92 VAL A O 1
ATOM 725 N N . ALA A 1 93 ? 0.068 -6.280 6.226 1.00 64.12 93 ALA A N 1
ATOM 726 C CA . ALA A 1 93 ? 0.743 -5.270 7.025 1.00 64.12 93 ALA A CA 1
ATOM 727 C C . ALA A 1 93 ? -0.207 -4.741 8.095 1.00 64.12 93 ALA A C 1
ATOM 729 O O . ALA A 1 93 ? -1.201 -4.087 7.802 1.00 64.12 93 ALA A O 1
ATOM 730 N N . THR A 1 94 ? 0.079 -4.969 9.366 1.00 58.62 94 THR A N 1
ATOM 731 C CA . THR A 1 94 ? -0.637 -4.241 10.415 1.00 58.62 94 THR A CA 1
ATOM 732 C C . THR A 1 94 ? 0.039 -2.882 10.614 1.00 58.62 94 THR A C 1
ATOM 734 O O . THR A 1 94 ? 1.270 -2.813 10.613 1.00 58.62 94 THR A O 1
ATOM 737 N N . PRO A 1 95 ? -0.719 -1.779 10.759 1.00 60.06 95 PRO A N 1
ATOM 738 C CA . PRO A 1 95 ? -0.158 -0.522 11.228 1.00 60.06 95 PRO A CA 1
ATOM 739 C C . PRO A 1 95 ? 0.568 -0.786 12.550 1.00 60.06 95 PRO A C 1
ATOM 741 O O . PRO A 1 95 ? -0.061 -1.111 13.558 1.00 60.06 95 PRO A O 1
ATOM 744 N N . SER A 1 96 ? 1.901 -0.718 12.534 1.00 49.59 96 SER A N 1
ATOM 745 C CA . SER A 1 96 ? 2.696 -0.827 13.754 1.00 49.59 96 SER A CA 1
ATOM 746 C C . SER A 1 96 ? 2.266 0.295 14.694 1.00 49.59 96 SER A C 1
ATOM 748 O O . SER A 1 96 ? 2.263 1.469 14.318 1.00 49.59 96 SER A O 1
ATOM 750 N N . ASN A 1 97 ? 1.902 -0.061 15.923 1.00 40.31 97 ASN A N 1
ATOM 751 C CA . ASN A 1 97 ? 1.383 0.859 16.938 1.00 40.31 97 ASN A CA 1
ATOM 752 C C . ASN A 1 97 ? 2.416 1.919 17.405 1.00 40.31 97 ASN A C 1
ATOM 754 O O . ASN A 1 97 ? 2.123 2.682 18.320 1.00 40.31 97 ASN A O 1
ATOM 758 N N . ASN A 1 98 ? 3.605 1.991 16.786 1.00 36.84 98 ASN A N 1
ATOM 759 C CA . ASN A 1 98 ? 4.756 2.761 17.272 1.00 36.84 98 ASN A CA 1
ATOM 760 C C . ASN A 1 98 ? 5.148 4.017 16.468 1.00 36.84 98 ASN A C 1
ATOM 762 O O . ASN A 1 98 ? 6.025 4.740 16.925 1.00 36.84 98 ASN A O 1
ATOM 766 N N . ASN A 1 99 ? 4.509 4.351 15.338 1.00 42.22 99 ASN A N 1
ATOM 767 C CA . ASN A 1 99 ? 4.960 5.480 14.491 1.00 42.22 99 ASN A CA 1
ATOM 768 C C . ASN A 1 99 ? 4.020 6.700 14.457 1.00 42.22 99 ASN A C 1
ATOM 770 O O . ASN A 1 99 ? 4.020 7.463 13.494 1.00 42.22 99 ASN A O 1
ATOM 774 N N . ARG A 1 100 ? 3.230 6.945 15.511 1.00 41.38 100 ARG A N 1
ATOM 775 C CA . ARG A 1 100 ? 2.430 8.187 15.618 1.00 41.38 100 ARG A CA 1
ATOM 776 C C . ARG A 1 100 ? 3.226 9.421 16.076 1.00 41.38 100 ARG A C 1
ATOM 778 O O . ARG A 1 100 ? 2.633 10.484 16.216 1.00 41.38 100 ARG A O 1
ATOM 785 N N . SER A 1 101 ? 4.539 9.314 16.280 1.00 37.12 101 SER A N 1
ATOM 786 C CA . SER A 1 101 ? 5.343 10.388 16.888 1.00 37.12 101 SER A CA 1
ATOM 787 C C . SER A 1 101 ? 6.001 11.368 15.909 1.00 37.12 101 SER A C 1
ATOM 789 O O . SER A 1 101 ? 6.548 12.361 16.372 1.00 37.12 101 SER A O 1
ATOM 791 N N . SER A 1 102 ? 6.011 11.120 14.594 1.00 36.59 102 SER A N 1
ATOM 792 C CA . SER A 1 102 ? 6.909 11.861 13.681 1.00 36.59 102 SER A CA 1
ATOM 793 C C . SER A 1 102 ? 6.270 12.471 12.429 1.00 36.59 102 SER A C 1
ATOM 795 O O . SER A 1 102 ? 6.994 12.976 11.578 1.00 36.59 102 SER A O 1
ATOM 797 N N . VAL A 1 103 ? 4.938 12.528 12.320 1.00 43.12 103 VAL A N 1
ATOM 798 C CA . VAL A 1 103 ? 4.267 13.284 11.238 1.00 43.12 103 VAL A CA 1
ATOM 799 C C . VAL A 1 103 ? 3.279 14.296 11.823 1.00 43.12 103 VAL A C 1
ATOM 801 O O . VAL A 1 103 ? 2.070 14.231 11.620 1.00 43.12 103 VAL A O 1
ATOM 804 N N . GLN A 1 104 ? 3.827 15.219 12.608 1.00 34.31 104 GLN A N 1
ATOM 805 C CA . GLN A 1 104 ? 3.289 16.564 12.804 1.00 34.31 104 GLN A CA 1
ATOM 806 C C . GLN A 1 104 ? 4.464 17.539 12.731 1.00 34.31 104 GLN A C 1
ATOM 808 O O . GLN A 1 104 ? 5.011 17.908 13.766 1.00 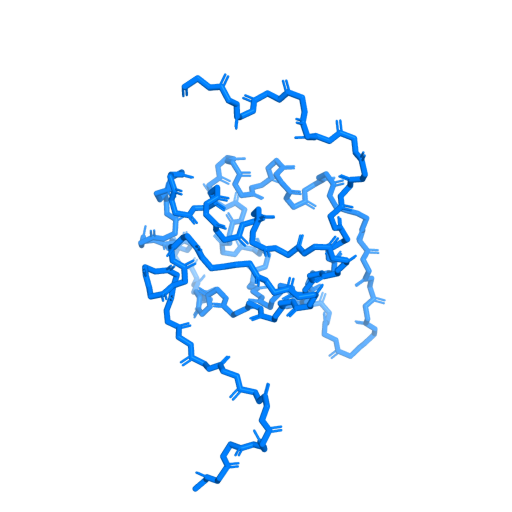34.31 104 GLN A O 1
ATOM 813 N N . GLN A 1 105 ? 4.862 17.903 11.512 1.00 32.53 105 GLN A N 1
ATOM 814 C CA . GLN A 1 105 ? 5.390 19.225 11.161 1.00 32.53 105 GLN A CA 1
ATOM 815 C C . GLN A 1 105 ? 4.915 19.556 9.750 1.00 32.53 105 GLN A C 1
ATOM 817 O O . GLN A 1 105 ? 4.954 18.636 8.900 1.00 32.53 105 GLN A O 1
#

Secondary structure (DSSP, 8-state):
-PPPTT-----TGGGTT--EEEEEEE-----TT---GGGG-HHHHHHHHHSEEEEEEEE--HHHHTTSHHHHHHHHHS-----TT-TTTEEEE---TT-TTS---

Foldseek 3Di:
DDDDPPDDDDDLVVCVPAADQEEEEEQPDDDPVLDSDPVLDPVSVCSQLPRHDWWYKYWAFLSSQCVHPVSVVVQVVAPDPDDVVCNGTIGTHTNDPPPPPPPDD

InterPro domains:
  IPR027417 P-loop containing nucleoside triphosphate hydrolase [G3DSA:3.40.50.300] (2-102)
  IPR027417 P-loop containing nucleoside triphosphate hydrolase [SSF52540] (7-72)
  IPR041679 DNA2/NAM7 helicase-like, C-terminal [PF13087] (6-62)
  IPR045055 DNA2/NAM7-like helicase [PTHR10887] (7-91)
  IPR047187 Upf1-like, C-terminal helicase domain [cd18808] (5-76)

Organism: NCBI:txid1234261